Protein AF-X1RV51-F1 (afdb_monomer)

Solvent-accessible surface area (backbone atoms only — not comparable to full-atom values): 5882 Å² total; per-residue (Å²): 90,79,49,86,94,42,44,58,40,38,36,57,97,88,40,82,41,82,39,53,61,69,52,33,52,53,52,50,54,45,60,75,39,69,90,50,86,51,48,67,66,57,53,41,57,74,76,43,74,89,63,87,88,71,56,70,69,48,50,58,48,47,52,49,52,52,46,50,53,52,34,68,73,76,39,88,44,76,69,48,54,53,52,55,50,66,70,58,65,60,65,76,83,70,82,130

Foldseek 3Di:
DQDPVCLQWDADPNDIFGDDNLLSVLLVVQQVQLVHADAPVNSCCVRPVPDPDDPPVVSVVSLVVSLVRQCVVVDVDPVSNVVSCSSGPHDPPPDD

Radius of gyration: 13.45 Å; Cα contacts (8 Å, |Δi|>4): 83; chains: 1; bounding box: 33×30×31 Å

Structure (mmCIF, N/CA/C/O backbone):
data_AF-X1RV51-F1
#
_entry.id   AF-X1RV51-F1
#
loop_
_atom_site.group_PDB
_atom_site.id
_atom_site.type_symbol
_atom_site.label_atom_id
_atom_site.label_alt_id
_atom_site.label_comp_id
_atom_site.label_asym_id
_atom_site.label_entity_id
_atom_site.label_seq_id
_atom_site.pdbx_PDB_ins_code
_atom_site.Cartn_x
_atom_site.Cartn_y
_atom_site.Cartn_z
_atom_site.occupancy
_atom_site.B_iso_or_equiv
_atom_site.auth_seq_id
_atom_site.auth_comp_id
_atom_site.auth_asym_id
_atom_site.auth_atom_id
_atom_site.pdbx_PDB_model_num
ATOM 1 N N . GLU A 1 1 ? -7.555 -9.984 3.271 1.00 78.31 1 GLU A N 1
ATOM 2 C CA . GLU A 1 1 ? -7.287 -11.014 2.253 1.0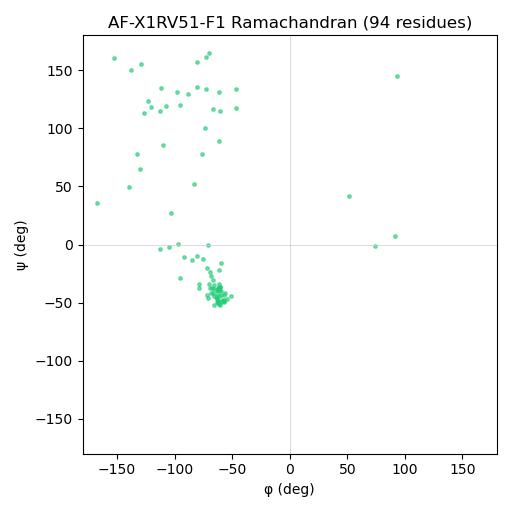0 78.31 1 GLU A CA 1
ATOM 3 C C . GLU A 1 1 ? -6.773 -10.358 0.984 1.00 78.31 1 GLU A C 1
ATOM 5 O O . GLU A 1 1 ? -7.324 -9.344 0.555 1.00 78.31 1 GLU A O 1
ATOM 10 N N . ILE A 1 2 ? -5.696 -10.914 0.436 1.00 81.00 2 ILE A N 1
ATOM 11 C CA . ILE A 1 2 ? -5.089 -10.508 -0.832 1.00 81.00 2 ILE A CA 1
ATOM 12 C C . ILE A 1 2 ? -4.995 -11.789 -1.664 1.00 81.00 2 ILE A C 1
ATOM 14 O O . ILE A 1 2 ? -4.272 -12.704 -1.277 1.00 81.00 2 ILE A O 1
ATOM 18 N N . ASP A 1 3 ? -5.748 -11.868 -2.760 1.00 81.88 3 ASP A N 1
ATOM 19 C CA . ASP A 1 3 ? -5.779 -13.030 -3.654 1.00 81.88 3 ASP A CA 1
ATOM 20 C C . ASP A 1 3 ? -5.163 -12.649 -5.004 1.00 81.88 3 ASP A C 1
ATOM 22 O O . ASP A 1 3 ? -5.712 -11.825 -5.736 1.00 81.88 3 ASP A O 1
ATOM 26 N N . GLN A 1 4 ? -4.027 -13.259 -5.350 1.00 83.44 4 GLN A N 1
ATOM 27 C CA . GLN A 1 4 ? -3.334 -13.015 -6.621 1.00 83.44 4 GLN A CA 1
ATOM 28 C C . GLN A 1 4 ? -4.182 -13.386 -7.849 1.00 83.44 4 GLN A C 1
ATOM 30 O O . GLN A 1 4 ? -3.950 -12.857 -8.933 1.00 83.44 4 GLN A O 1
ATOM 35 N N . ARG A 1 5 ? -5.190 -14.258 -7.704 1.00 86.44 5 ARG A N 1
ATOM 36 C CA . ARG A 1 5 ? -6.128 -14.606 -8.787 1.00 86.44 5 ARG A CA 1
ATOM 37 C C . ARG A 1 5 ? -7.151 -13.498 -9.050 1.00 86.44 5 ARG A C 1
ATOM 39 O O . ARG A 1 5 ? -7.856 -13.542 -10.059 1.00 86.44 5 ARG A O 1
ATOM 46 N N . ARG A 1 6 ? -7.255 -12.514 -8.150 1.00 84.56 6 ARG A N 1
ATOM 47 C CA . ARG A 1 6 ? -8.176 -11.372 -8.216 1.00 84.56 6 ARG A CA 1
ATOM 48 C C . ARG A 1 6 ? -7.429 -10.048 -7.981 1.00 84.56 6 ARG A C 1
ATOM 50 O O . ARG A 1 6 ? -7.724 -9.347 -7.012 1.00 84.56 6 ARG A O 1
ATOM 57 N N . PRO A 1 7 ? -6.499 -9.658 -8.878 1.00 85.88 7 PRO A N 1
ATOM 58 C CA . PRO A 1 7 ? -5.691 -8.446 -8.714 1.00 85.88 7 PRO A CA 1
ATOM 59 C C . PRO A 1 7 ? -6.485 -7.141 -8.901 1.00 85.88 7 PRO A C 1
ATOM 61 O O . PRO A 1 7 ? -5.936 -6.051 -8.781 1.00 85.88 7 PRO A O 1
ATOM 64 N N . ASP A 1 8 ? -7.783 -7.232 -9.199 1.00 86.81 8 ASP A N 1
ATOM 65 C CA . ASP A 1 8 ? -8.718 -6.111 -9.284 1.00 86.81 8 ASP A CA 1
ATOM 66 C C . ASP A 1 8 ? -9.235 -5.654 -7.907 1.00 86.81 8 ASP A C 1
ATOM 68 O O . ASP A 1 8 ? -9.924 -4.633 -7.800 1.00 86.81 8 ASP A O 1
ATOM 72 N N . ARG A 1 9 ? -8.960 -6.418 -6.838 1.00 84.50 9 ARG A N 1
ATOM 73 C CA . ARG A 1 9 ? -9.529 -6.163 -5.511 1.00 84.50 9 ARG A CA 1
ATOM 74 C C . ARG A 1 9 ? -8.660 -6.654 -4.357 1.00 84.50 9 ARG A C 1
ATOM 76 O O . ARG A 1 9 ? -7.867 -7.576 -4.485 1.00 84.50 9 ARG A O 1
ATOM 83 N N . ILE A 1 10 ? -8.924 -6.101 -3.180 1.00 85.56 10 ILE A N 1
ATOM 84 C CA . ILE A 1 10 ? -8.508 -6.660 -1.888 1.00 85.56 10 ILE A CA 1
ATOM 85 C C . ILE A 1 10 ? -9.714 -6.729 -0.947 1.00 85.56 10 ILE A C 1
ATOM 87 O O . ILE A 1 10 ? -10.666 -5.960 -1.103 1.00 85.56 10 ILE A O 1
ATOM 91 N N . ILE A 1 11 ? -9.681 -7.624 0.042 1.00 83.50 11 ILE A N 1
ATOM 92 C CA . ILE A 1 11 ? -10.685 -7.660 1.116 1.00 83.50 11 ILE A CA 1
ATOM 93 C C . ILE A 1 11 ? -10.048 -7.162 2.410 1.00 83.50 11 ILE A C 1
ATOM 95 O O . ILE A 1 11 ? -9.103 -7.768 2.921 1.00 83.50 11 ILE A O 1
ATOM 99 N N . PHE A 1 12 ? -10.583 -6.084 2.971 1.00 79.81 12 PHE A N 1
ATOM 100 C CA . PHE A 1 12 ? -10.145 -5.514 4.240 1.00 79.81 12 PHE A CA 1
ATOM 101 C C . PHE A 1 12 ? -11.314 -5.508 5.225 1.00 79.81 12 PHE A C 1
ATOM 103 O O . PHE A 1 12 ? -12.339 -4.890 4.953 1.00 79.81 12 PHE A O 1
ATOM 110 N N . GLU A 1 13 ? -11.185 -6.229 6.343 1.00 77.25 13 GLU A N 1
ATOM 111 C CA . GLU A 1 13 ? -12.258 -6.386 7.347 1.00 77.25 13 GLU A CA 1
ATOM 112 C C . GLU A 1 13 ? -13.604 -6.832 6.747 1.00 77.25 13 GLU A C 1
ATOM 114 O O . GLU A 1 13 ? -14.663 -6.294 7.062 1.00 77.25 13 GLU A O 1
ATOM 119 N N . GLY A 1 14 ? -13.563 -7.781 5.809 1.00 79.50 14 GLY A N 1
ATOM 120 C CA . GLY A 1 14 ? -14.757 -8.261 5.106 1.00 79.50 14 GLY A CA 1
ATOM 121 C C . GLY A 1 14 ? -15.317 -7.293 4.055 1.00 79.50 14 GLY A C 1
ATOM 122 O O . GLY A 1 14 ? -16.280 -7.635 3.375 1.00 79.50 14 GLY A O 1
ATOM 123 N N . LYS A 1 15 ? -14.717 -6.109 3.865 1.00 80.00 15 LYS A N 1
ATOM 124 C CA . LYS A 1 15 ? -15.111 -5.142 2.831 1.00 80.00 15 LYS A CA 1
ATOM 125 C C . LYS A 1 15 ? -14.220 -5.259 1.598 1.00 80.00 15 LYS A C 1
ATOM 127 O O . LYS A 1 15 ? -12.994 -5.243 1.703 1.00 80.00 15 LYS A O 1
ATOM 132 N N . LYS A 1 16 ? -14.838 -5.329 0.416 1.00 84.56 16 LYS A N 1
ATOM 133 C CA . LYS A 1 16 ? -14.136 -5.286 -0.874 1.00 84.56 16 LYS A CA 1
ATOM 134 C C . LYS A 1 16 ? -13.636 -3.869 -1.155 1.00 84.56 16 LYS A C 1
ATOM 136 O O . LYS A 1 16 ? -14.396 -2.910 -1.043 1.00 84.56 16 LYS A O 1
ATOM 141 N N . ILE A 1 17 ? -12.383 -3.762 -1.584 1.00 84.38 17 ILE A N 1
ATOM 142 C CA . ILE A 1 17 ? -11.759 -2.527 -2.061 1.00 84.38 17 ILE A CA 1
ATOM 143 C C . ILE A 1 17 ? -11.253 -2.778 -3.471 1.00 84.38 17 ILE A C 1
ATOM 145 O O . ILE A 1 17 ? -10.476 -3.705 -3.684 1.00 84.38 17 ILE A O 1
ATOM 149 N N . GLU A 1 18 ? -11.696 -1.968 -4.425 1.00 87.12 18 GLU A N 1
ATOM 150 C CA . GLU A 1 18 ? -11.212 -2.039 -5.804 1.00 87.12 18 GLU A CA 1
ATOM 151 C C . GLU A 1 18 ? -9.880 -1.310 -5.934 1.00 87.12 18 GLU A C 1
ATOM 153 O O . GLU A 1 18 ? -9.691 -0.215 -5.395 1.00 87.12 18 GLU A O 1
ATOM 158 N N . VAL A 1 19 ? -8.946 -1.944 -6.635 1.00 82.38 19 VAL A N 1
ATOM 159 C CA . VAL A 1 19 ? -7.583 -1.452 -6.826 1.00 82.38 19 VAL A CA 1
ATOM 160 C C . VAL A 1 19 ? -7.162 -1.681 -8.271 1.00 82.38 19 VAL A C 1
ATOM 162 O O . VAL A 1 19 ? -7.618 -2.614 -8.927 1.00 82.38 19 VAL A O 1
ATOM 165 N N . THR A 1 20 ? -6.295 -0.816 -8.795 1.00 85.06 20 THR A N 1
ATOM 166 C CA . THR A 1 20 ? -5.642 -1.089 -10.081 1.00 85.06 20 THR A CA 1
ATOM 167 C C . THR A 1 20 ? -4.594 -2.188 -9.914 1.00 85.06 20 THR A C 1
ATOM 169 O O . THR A 1 20 ? -4.100 -2.397 -8.807 1.00 85.06 20 THR A O 1
ATOM 172 N N . ALA A 1 21 ? -4.181 -2.829 -11.013 1.00 82.50 21 ALA A N 1
ATOM 173 C CA . ALA A 1 21 ? -3.117 -3.839 -10.988 1.00 82.50 21 ALA A CA 1
ATOM 174 C C . ALA A 1 21 ? -1.849 -3.327 -10.279 1.00 82.50 21 ALA A C 1
ATOM 176 O O . ALA A 1 21 ? -1.323 -3.979 -9.388 1.00 82.50 21 ALA A O 1
ATOM 177 N N . THR A 1 22 ? -1.431 -2.095 -10.579 1.00 80.12 22 THR A N 1
ATOM 178 C CA . THR A 1 22 ? -0.321 -1.417 -9.898 1.00 80.12 22 THR A CA 1
ATOM 179 C C . THR A 1 22 ? -0.516 -1.294 -8.387 1.00 80.12 22 THR A C 1
ATOM 181 O O . THR A 1 22 ? 0.390 -1.572 -7.606 1.00 80.12 22 THR A O 1
ATOM 184 N N . GLN A 1 23 ? -1.696 -0.839 -7.959 1.00 79.38 23 GLN A N 1
ATOM 185 C CA . GLN A 1 23 ? -1.998 -0.685 -6.538 1.00 79.38 23 GLN A CA 1
ATOM 186 C C . GLN A 1 23 ? -2.029 -2.042 -5.839 1.00 79.38 23 GLN A C 1
ATOM 188 O O . GLN A 1 23 ? -1.548 -2.146 -4.716 1.00 79.38 23 GLN A O 1
ATOM 193 N N . PHE A 1 24 ? -2.561 -3.069 -6.504 1.00 84.62 24 PHE A N 1
ATOM 194 C CA . PHE A 1 24 ? -2.561 -4.432 -6.001 1.00 84.62 24 PHE A CA 1
ATOM 195 C C . PHE A 1 24 ? -1.140 -4.957 -5.814 1.00 84.62 24 PHE A C 1
ATOM 197 O O . PHE A 1 24 ? -0.822 -5.389 -4.713 1.00 84.62 24 PHE A O 1
ATOM 204 N N . SER A 1 25 ? -0.276 -4.860 -6.830 1.00 83.94 25 SER A N 1
ATOM 205 C CA . SER A 1 25 ? 1.116 -5.320 -6.740 1.00 83.94 25 SER A CA 1
ATOM 206 C C . SER A 1 25 ? 1.858 -4.642 -5.592 1.00 83.94 25 SER A C 1
ATOM 208 O O . SER A 1 25 ? 2.511 -5.313 -4.799 1.00 83.94 25 SER A O 1
ATOM 210 N N . LEU A 1 26 ? 1.673 -3.329 -5.431 1.00 79.75 26 LEU A N 1
ATOM 211 C CA . LEU A 1 26 ? 2.262 -2.569 -4.333 1.00 79.75 26 LEU A CA 1
ATOM 212 C C . LEU A 1 26 ? 1.772 -3.037 -2.957 1.00 79.75 26 LEU A C 1
ATOM 214 O O . LEU A 1 26 ? 2.571 -3.266 -2.055 1.00 79.75 26 LEU A O 1
ATOM 218 N N . ILE A 1 27 ? 0.457 -3.186 -2.783 1.00 80.00 27 ILE A N 1
ATOM 219 C CA . ILE A 1 27 ? -0.137 -3.668 -1.528 1.00 80.00 27 ILE A CA 1
ATOM 220 C C . ILE A 1 27 ? 0.315 -5.095 -1.230 1.00 80.00 27 ILE A C 1
ATOM 222 O O . ILE A 1 27 ? 0.601 -5.414 -0.080 1.00 80.00 27 ILE A O 1
ATOM 226 N N . HIS A 1 28 ? 0.355 -5.945 -2.253 1.00 83.19 28 HIS A N 1
ATOM 227 C CA . HIS A 1 28 ? 0.750 -7.334 -2.133 1.00 83.19 28 HIS A CA 1
ATOM 228 C C . HIS A 1 28 ? 2.206 -7.452 -1.689 1.00 83.19 28 HIS A C 1
ATOM 230 O O . HIS A 1 28 ? 2.465 -8.116 -0.690 1.00 83.19 28 HIS A O 1
ATOM 236 N N . LEU A 1 29 ? 3.118 -6.734 -2.348 1.00 80.81 29 LEU A N 1
ATOM 237 C CA . LEU A 1 29 ? 4.526 -6.691 -1.970 1.00 80.81 29 LEU A CA 1
ATOM 238 C C . LEU A 1 29 ? 4.696 -6.177 -0.531 1.00 80.81 29 LEU A C 1
ATOM 240 O O . LEU A 1 29 ? 5.338 -6.821 0.291 1.00 80.81 29 LEU A O 1
ATOM 244 N N . LEU A 1 30 ? 4.038 -5.070 -0.172 1.00 76.69 30 LEU A N 1
ATOM 245 C CA . LEU A 1 30 ? 4.094 -4.544 1.197 1.00 76.69 30 LEU A CA 1
ATOM 246 C C . LEU A 1 30 ? 3.547 -5.531 2.238 1.00 76.69 30 LEU A C 1
ATOM 248 O O . LEU A 1 30 ? 4.079 -5.611 3.340 1.00 76.69 30 LEU A O 1
ATOM 252 N N . ALA A 1 31 ? 2.505 -6.293 1.903 1.00 77.00 31 ALA A N 1
ATOM 253 C CA . ALA A 1 31 ? 1.960 -7.316 2.789 1.00 77.00 31 ALA A CA 1
ATOM 254 C C . ALA A 1 31 ? 2.900 -8.523 2.938 1.00 77.00 31 ALA A C 1
ATOM 256 O O . ALA A 1 31 ? 2.981 -9.102 4.021 1.00 77.00 31 ALA A O 1
ATOM 257 N N . GLN A 1 32 ? 3.631 -8.891 1.881 1.00 78.06 32 GLN A N 1
ATOM 258 C CA . GLN A 1 32 ? 4.659 -9.933 1.953 1.00 78.06 32 GLN A CA 1
ATOM 259 C C . GLN A 1 32 ? 5.833 -9.518 2.849 1.00 78.06 32 GLN A C 1
ATOM 261 O O . GLN A 1 32 ? 6.346 -10.348 3.592 1.00 78.06 32 GLN A O 1
ATOM 266 N N . HIS A 1 33 ? 6.185 -8.231 2.853 1.00 73.38 33 HIS A N 1
ATOM 267 C CA . HIS A 1 33 ? 7.289 -7.665 3.633 1.00 73.38 33 HIS A CA 1
ATOM 268 C C . HIS A 1 33 ? 6.826 -6.905 4.893 1.00 73.38 33 HIS A C 1
ATOM 270 O O . HIS A 1 33 ? 7.511 -5.999 5.352 1.00 73.38 33 HIS A O 1
ATOM 276 N N . HIS A 1 34 ? 5.671 -7.250 5.479 1.00 63.50 34 HIS A N 1
ATOM 277 C CA . HIS A 1 34 ? 5.037 -6.484 6.571 1.00 63.50 34 HIS A CA 1
ATOM 278 C C . HIS A 1 34 ? 5.869 -6.328 7.864 1.00 63.50 34 HIS A C 1
ATOM 280 O O . HIS A 1 34 ? 5.556 -5.462 8.681 1.00 63.50 34 HIS A O 1
ATOM 286 N N . GLU A 1 35 ? 6.922 -7.129 8.048 1.00 61.72 35 GLU A N 1
ATOM 287 C CA . GLU A 1 35 ? 7.871 -7.034 9.173 1.00 61.72 35 GLU A CA 1
ATOM 288 C C . GLU A 1 35 ? 9.226 -6.422 8.772 1.00 61.72 35 GLU A C 1
ATOM 290 O O . GLU A 1 35 ? 10.104 -6.240 9.615 1.00 61.72 35 GLU A O 1
ATOM 295 N N . GLN A 1 36 ? 9.413 -6.097 7.490 1.00 64.94 36 GLN A N 1
ATOM 296 C CA . GLN A 1 36 ? 10.661 -5.587 6.937 1.00 64.94 36 GLN A CA 1
ATOM 297 C C . GLN A 1 36 ? 10.511 -4.130 6.497 1.00 64.94 36 GLN A C 1
ATOM 299 O O . GLN A 1 36 ? 9.555 -3.725 5.838 1.00 64.94 36 GLN A O 1
ATOM 304 N N . LEU A 1 37 ? 11.505 -3.327 6.857 1.00 64.19 37 LEU A N 1
ATOM 305 C CA . LEU A 1 37 ? 11.641 -1.961 6.376 1.00 64.19 37 LEU A CA 1
ATOM 306 C C . LEU A 1 37 ? 12.110 -1.988 4.920 1.00 64.19 37 LEU A C 1
ATOM 308 O O . LEU A 1 37 ? 13.298 -2.155 4.679 1.00 64.19 37 LEU A O 1
ATOM 312 N N . MET A 1 38 ? 11.191 -1.797 3.971 1.00 69.06 38 MET A N 1
ATOM 313 C CA . MET A 1 38 ? 11.557 -1.514 2.580 1.00 69.06 38 MET A CA 1
ATOM 314 C C . MET A 1 38 ? 11.729 -0.011 2.360 1.00 69.06 38 MET A C 1
ATOM 316 O O . MET A 1 38 ? 10.853 0.802 2.685 1.00 69.06 38 MET A O 1
ATOM 320 N N . SER A 1 39 ? 12.862 0.354 1.774 1.00 73.00 39 SER A N 1
ATOM 321 C CA . SER A 1 39 ? 13.107 1.669 1.200 1.00 73.00 39 SER A CA 1
ATOM 322 C C . SER A 1 39 ? 12.277 1.878 -0.072 1.00 73.00 39 SER A C 1
ATOM 324 O O . SER A 1 39 ? 11.727 0.945 -0.657 1.00 73.00 39 SER A O 1
ATOM 326 N N . TYR A 1 40 ? 12.165 3.134 -0.512 1.00 71.75 40 TYR A N 1
ATOM 327 C CA . TYR A 1 40 ? 11.527 3.425 -1.798 1.00 71.75 40 TYR A CA 1
ATOM 328 C C . TYR A 1 40 ? 12.282 2.798 -2.964 1.00 71.75 40 TYR A C 1
ATOM 330 O O . TYR A 1 40 ? 11.632 2.338 -3.890 1.00 71.75 40 TYR A O 1
ATOM 338 N N . ASP A 1 41 ? 13.612 2.783 -2.905 1.00 73.00 41 ASP A N 1
ATOM 339 C CA . ASP A 1 41 ? 14.462 2.253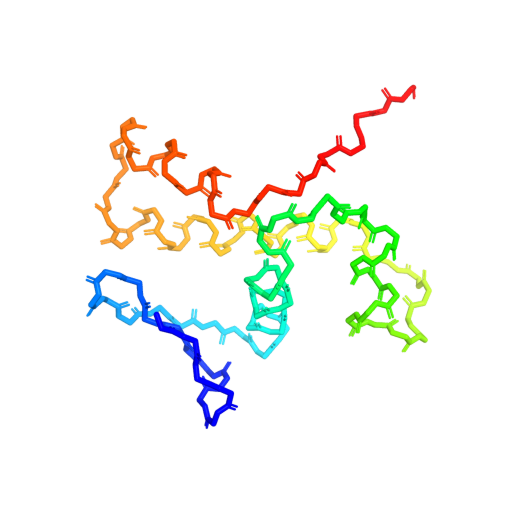 -3.970 1.00 73.00 41 ASP A CA 1
ATOM 340 C C . ASP A 1 41 ? 14.204 0.743 -4.138 1.00 73.00 41 ASP A C 1
ATOM 342 O O . ASP A 1 41 ? 13.886 0.295 -5.232 1.00 73.00 41 ASP A O 1
ATOM 346 N N . GLU A 1 42 ? 14.140 -0.014 -3.036 1.00 75.88 42 GLU A N 1
ATOM 347 C CA . GLU A 1 42 ? 13.781 -1.446 -3.051 1.00 75.88 42 GLU A CA 1
ATOM 348 C C . GLU A 1 42 ? 12.351 -1.699 -3.555 1.00 75.88 42 GLU A C 1
ATOM 350 O O . GLU A 1 42 ? 12.097 -2.634 -4.309 1.00 75.88 42 GLU A O 1
ATOM 355 N N . LEU A 1 43 ? 11.396 -0.845 -3.170 1.00 75.31 43 LEU A N 1
ATOM 356 C CA . LEU A 1 43 ? 10.018 -0.915 -3.664 1.00 75.31 43 LEU A CA 1
ATOM 357 C C . LEU A 1 43 ? 9.929 -0.703 -5.179 1.00 75.31 43 LEU A C 1
ATOM 359 O O . LEU A 1 43 ? 9.089 -1.321 -5.837 1.00 75.31 43 LEU A O 1
ATOM 363 N N . LEU A 1 44 ? 10.749 0.200 -5.717 1.00 73.88 44 LEU A N 1
ATOM 364 C CA . LEU A 1 44 ? 10.833 0.461 -7.150 1.00 73.88 44 LEU A CA 1
ATOM 365 C C . LEU A 1 44 ? 11.495 -0.702 -7.876 1.00 73.88 44 LEU A C 1
ATOM 367 O O . LEU A 1 44 ? 10.935 -1.182 -8.860 1.00 73.88 44 LEU A O 1
ATOM 371 N N . ASP A 1 45 ? 12.610 -1.192 -7.342 1.00 76.69 45 ASP A N 1
ATOM 372 C CA . ASP A 1 45 ? 13.329 -2.330 -7.896 1.00 76.69 45 ASP A CA 1
ATOM 373 C C . ASP A 1 45 ? 12.465 -3.590 -7.920 1.00 76.69 45 ASP A C 1
ATOM 375 O O . ASP A 1 45 ? 12.531 -4.342 -8.879 1.00 76.69 45 ASP A O 1
ATOM 379 N N . GLU A 1 46 ? 11.611 -3.845 -6.930 1.00 78.19 46 GLU A N 1
ATOM 380 C CA . GLU A 1 46 ? 10.771 -5.050 -6.942 1.00 78.19 46 GLU A CA 1
ATOM 381 C C . GLU A 1 46 ? 9.539 -4.937 -7.855 1.00 78.19 46 GLU A C 1
ATOM 383 O O . GLU A 1 46 ? 9.128 -5.923 -8.471 1.00 78.19 46 GLU A O 1
ATOM 388 N N . LEU A 1 47 ? 8.936 -3.749 -7.980 1.00 75.31 47 LEU A N 1
ATOM 389 C CA . LEU A 1 47 ? 7.679 -3.566 -8.724 1.00 75.31 47 LEU A CA 1
ATOM 390 C C . LEU A 1 47 ? 7.867 -3.112 -10.177 1.00 75.31 47 LEU A C 1
ATOM 392 O O . LEU A 1 47 ? 7.010 -3.402 -11.013 1.00 75.31 47 LEU A O 1
ATOM 396 N N . TRP A 1 48 ? 8.951 -2.393 -10.471 1.00 74.25 48 TRP A N 1
ATOM 397 C CA . TRP A 1 48 ? 9.214 -1.729 -11.752 1.00 74.25 48 TRP A CA 1
ATOM 398 C C . TRP A 1 48 ? 10.678 -1.861 -12.175 1.00 74.25 48 TRP A C 1
ATOM 400 O O . TRP A 1 48 ? 11.303 -0.878 -12.579 1.00 74.25 48 TRP A O 1
ATOM 410 N N . LYS A 1 49 ? 11.229 -3.084 -12.149 1.00 61.56 49 LYS A N 1
ATOM 411 C CA . LYS A 1 49 ? 12.480 -3.385 -12.869 1.00 61.56 49 LYS A CA 1
ATOM 412 C C . LYS A 1 49 ? 12.329 -2.790 -14.277 1.00 61.56 49 LYS A C 1
ATOM 414 O O . LYS A 1 49 ? 11.408 -3.189 -14.986 1.00 61.56 49 LYS A O 1
ATOM 419 N N . TYR A 1 50 ? 13.174 -1.817 -14.636 1.00 54.72 50 TYR A N 1
ATOM 420 C CA . TYR A 1 50 ? 13.272 -1.144 -15.948 1.00 54.72 50 TYR A CA 1
ATOM 421 C C . TYR A 1 50 ? 12.458 0.147 -16.233 1.00 54.72 50 TYR A C 1
ATOM 423 O O . TYR A 1 50 ? 12.535 0.625 -17.363 1.00 54.72 50 TYR A O 1
ATOM 431 N N . GLU A 1 51 ? 11.754 0.781 -15.281 1.00 56.81 51 GLU A N 1
ATOM 432 C CA . GLU A 1 51 ? 11.206 2.148 -15.489 1.00 56.81 51 GLU A CA 1
ATOM 433 C C . GLU A 1 51 ? 11.936 3.207 -14.629 1.00 56.81 51 GLU A C 1
ATOM 435 O O . GLU A 1 51 ? 11.486 3.555 -13.537 1.00 56.81 51 GLU A O 1
ATOM 440 N N . GLU A 1 52 ? 13.055 3.753 -15.122 1.00 53.56 52 GLU A N 1
ATOM 441 C CA . GLU A 1 52 ? 13.897 4.711 -14.370 1.00 53.56 52 GLU A CA 1
ATOM 442 C C . GLU A 1 52 ? 13.276 6.117 -14.190 1.00 53.56 52 GLU A C 1
ATOM 444 O O . GLU A 1 52 ? 13.633 6.837 -13.260 1.00 53.56 52 GLU A O 1
ATOM 449 N N . ASP A 1 53 ? 12.295 6.528 -15.000 1.00 49.03 53 ASP A N 1
ATOM 450 C CA . ASP A 1 53 ? 12.125 7.973 -15.233 1.00 49.03 53 ASP A CA 1
ATOM 451 C C . ASP A 1 53 ? 11.076 8.749 -14.406 1.00 49.03 53 ASP A C 1
ATOM 453 O O . ASP A 1 53 ? 10.970 9.959 -14.601 1.00 49.03 53 ASP A O 1
ATOM 457 N N . ALA A 1 54 ? 10.299 8.172 -13.464 1.00 51.97 54 ALA A N 1
ATOM 458 C CA . ALA A 1 54 ? 9.350 9.010 -12.676 1.00 51.97 54 ALA A CA 1
ATOM 459 C C . ALA A 1 54 ? 8.676 8.412 -11.407 1.00 51.97 54 ALA A C 1
ATOM 461 O O . ALA A 1 54 ? 7.495 8.694 -11.169 1.00 51.97 54 ALA A O 1
ATOM 462 N N . ILE A 1 55 ? 9.302 7.567 -10.572 1.00 59.38 55 ILE A N 1
ATOM 463 C CA . ILE A 1 55 ? 8.476 6.663 -9.720 1.00 59.38 55 ILE A CA 1
ATOM 464 C C . ILE A 1 55 ? 8.489 6.902 -8.192 1.00 59.38 55 ILE A C 1
ATOM 466 O O . ILE A 1 55 ? 7.620 6.376 -7.501 1.00 59.38 55 ILE A O 1
ATOM 470 N N . HIS A 1 56 ? 9.267 7.830 -7.623 1.00 55.12 56 HIS A N 1
ATOM 471 C CA . HIS A 1 56 ? 9.129 8.129 -6.177 1.00 55.12 56 HIS A CA 1
ATOM 472 C C . HIS A 1 56 ? 7.774 8.759 -5.800 1.00 55.12 56 HIS A C 1
ATOM 474 O O . HIS A 1 56 ? 7.057 8.272 -4.917 1.00 55.12 56 HIS A O 1
ATOM 480 N N . ASN A 1 57 ? 7.384 9.832 -6.497 1.00 60.44 57 ASN A N 1
ATOM 481 C CA . ASN A 1 57 ? 6.115 10.522 -6.240 1.00 60.44 57 ASN A CA 1
ATOM 482 C C . ASN A 1 57 ? 4.902 9.662 -6.624 1.00 60.44 57 ASN A C 1
ATOM 484 O O . ASN A 1 57 ? 3.835 9.806 -6.028 1.00 60.44 57 ASN A O 1
ATOM 488 N N . ARG A 1 58 ? 5.055 8.736 -7.582 1.00 68.06 58 ARG A N 1
ATOM 489 C CA . ARG A 1 58 ? 3.981 7.818 -7.982 1.00 68.06 58 ARG A CA 1
ATOM 490 C C . ARG A 1 58 ? 3.712 6.767 -6.909 1.00 68.06 58 ARG A C 1
ATOM 492 O O . ARG A 1 58 ? 2.547 6.578 -6.565 1.00 68.06 58 ARG A O 1
ATOM 499 N N . VAL A 1 59 ? 4.737 6.160 -6.302 1.00 69.31 59 VAL A N 1
ATOM 500 C CA . VAL A 1 59 ? 4.545 5.181 -5.210 1.00 69.31 59 VAL A CA 1
ATOM 501 C C . VAL A 1 59 ? 3.836 5.818 -4.018 1.00 69.31 59 VAL A C 1
ATOM 503 O O . VAL A 1 59 ? 2.789 5.328 -3.590 1.00 69.31 59 VAL A O 1
ATOM 506 N N . SER A 1 60 ? 4.337 6.950 -3.514 1.00 69.94 60 SER A N 1
ATOM 507 C CA . SER A 1 60 ? 3.723 7.633 -2.365 1.00 69.94 60 SER A CA 1
ATOM 508 C C . SER A 1 60 ? 2.289 8.093 -2.666 1.00 69.94 60 SER A C 1
ATOM 510 O O . SER A 1 60 ? 1.398 7.971 -1.814 1.00 69.94 60 SER A O 1
ATOM 512 N N . PHE A 1 61 ? 2.021 8.537 -3.900 1.00 78.50 61 PHE A N 1
ATOM 513 C CA . PHE A 1 61 ? 0.679 8.855 -4.377 1.00 78.50 61 PHE A CA 1
ATOM 514 C C . PHE A 1 61 ? -0.240 7.626 -4.402 1.00 78.50 61 PHE A C 1
ATOM 516 O O . PHE A 1 61 ? -1.366 7.698 -3.895 1.00 78.50 61 PHE A O 1
ATOM 523 N N . HIS A 1 62 ? 0.224 6.492 -4.940 1.00 76.75 62 HIS A N 1
ATOM 524 C CA . HIS A 1 62 ? -0.546 5.249 -5.001 1.00 76.75 62 HIS A CA 1
ATOM 525 C C . HIS A 1 62 ? -0.872 4.722 -3.601 1.00 76.75 62 HIS A C 1
ATOM 527 O O . HIS A 1 62 ? -2.046 4.453 -3.330 1.00 76.75 62 HIS A O 1
ATOM 533 N N . ILE A 1 63 ? 0.106 4.689 -2.687 1.00 76.25 63 ILE A N 1
ATOM 534 C CA . ILE A 1 63 ? -0.105 4.33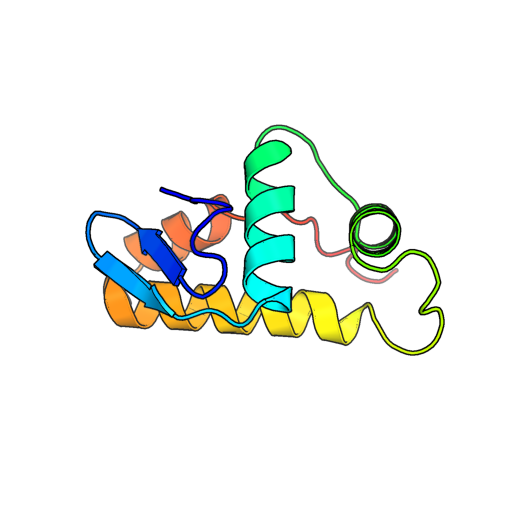7 -1.271 1.00 76.25 63 ILE A CA 1
ATOM 535 C C . ILE A 1 63 ? -1.147 5.267 -0.653 1.00 76.25 63 ILE A C 1
ATOM 537 O O . ILE A 1 63 ? -2.110 4.817 -0.033 1.00 76.25 63 ILE A O 1
ATOM 541 N N . SER A 1 64 ? -1.000 6.578 -0.851 1.00 80.88 64 SER A N 1
ATOM 542 C CA . SER A 1 64 ? -1.930 7.563 -0.294 1.00 80.88 64 SER A CA 1
ATOM 543 C C . SER A 1 64 ? -3.353 7.378 -0.826 1.00 80.88 64 SER A C 1
ATOM 545 O O . SER A 1 64 ? -4.319 7.495 -0.071 1.00 80.88 64 SER A O 1
ATOM 547 N N . LYS A 1 65 ? -3.512 7.057 -2.116 1.00 82.12 65 LYS A N 1
ATOM 548 C CA . LYS A 1 65 ? -4.819 6.795 -2.735 1.00 82.12 65 LYS A CA 1
ATOM 549 C C . LYS A 1 65 ? -5.464 5.524 -2.179 1.00 82.12 65 LYS 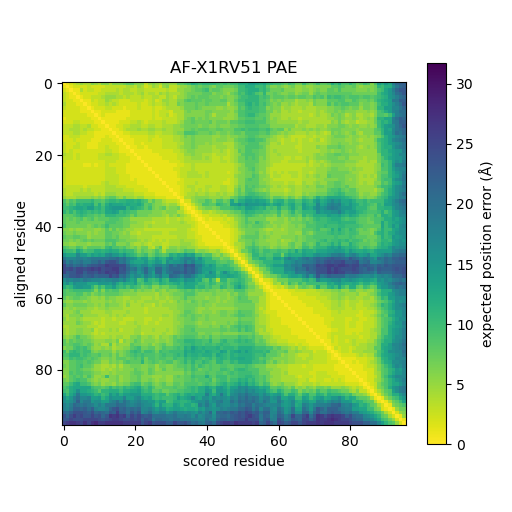A C 1
ATOM 551 O O . LYS A 1 65 ? -6.658 5.542 -1.874 1.00 82.12 65 LYS A O 1
ATOM 556 N N . VAL A 1 66 ? -4.685 4.460 -1.989 1.00 79.88 66 VAL A N 1
ATOM 557 C CA . VAL A 1 66 ? -5.142 3.210 -1.363 1.00 79.88 66 V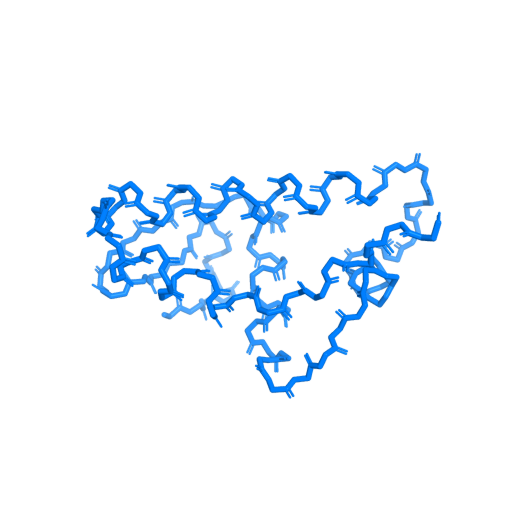AL A CA 1
ATOM 558 C C . VAL A 1 66 ? -5.578 3.467 0.078 1.00 79.88 66 VAL A C 1
ATOM 560 O O . VAL A 1 66 ? -6.711 3.152 0.436 1.00 79.88 66 VAL A O 1
ATOM 563 N N . ARG A 1 67 ? -4.742 4.138 0.882 1.00 83.88 67 ARG A N 1
ATOM 564 C CA . ARG A 1 67 ? -5.066 4.502 2.271 1.00 83.88 67 ARG A CA 1
ATOM 565 C C . ARG A 1 67 ? -6.367 5.288 2.375 1.00 83.88 67 ARG A C 1
ATOM 567 O O . ARG A 1 67 ? -7.212 4.963 3.203 1.00 83.88 67 ARG A O 1
ATOM 574 N N . ARG A 1 68 ? -6.552 6.300 1.521 1.00 84.88 68 ARG A N 1
ATOM 575 C CA . ARG A 1 68 ? -7.797 7.083 1.480 1.00 84.88 68 ARG A CA 1
ATOM 576 C C . ARG A 1 68 ? -9.006 6.222 1.125 1.00 84.88 68 ARG A C 1
ATOM 578 O O . ARG A 1 68 ? -10.064 6.412 1.710 1.00 84.88 68 ARG A O 1
ATOM 585 N N . SER A 1 69 ? -8.852 5.282 0.196 1.00 83.25 69 SER A N 1
ATOM 586 C CA . SER A 1 69 ? -9.937 4.378 -0.203 1.00 83.25 69 SER A CA 1
ATOM 587 C C . SER A 1 69 ? -10.329 3.447 0.947 1.00 83.25 69 SER A C 1
ATOM 589 O O . SER A 1 69 ? -11.511 3.334 1.258 1.00 83.25 69 SER A O 1
ATOM 591 N N . ILE A 1 70 ? -9.345 2.880 1.656 1.00 82.19 70 ILE A N 1
ATOM 592 C CA . ILE A 1 70 ? -9.578 2.076 2.866 1.00 82.19 70 ILE A CA 1
ATOM 593 C C . ILE A 1 70 ? -10.285 2.914 3.938 1.00 82.19 70 ILE A C 1
ATOM 595 O O . ILE A 1 70 ? -11.317 2.493 4.452 1.00 82.19 70 ILE A O 1
ATOM 599 N N . LEU A 1 71 ? -9.781 4.118 4.240 1.00 85.25 71 LEU A N 1
ATOM 600 C CA . LEU A 1 71 ? -10.358 4.998 5.263 1.00 85.25 71 LEU A CA 1
ATOM 601 C C . LEU A 1 71 ? -11.804 5.387 4.969 1.00 85.25 71 LEU A C 1
ATOM 603 O O . LEU A 1 71 ? -12.627 5.382 5.881 1.00 85.25 71 LEU A O 1
ATOM 607 N N . LYS A 1 72 ? -12.135 5.669 3.706 1.00 85.75 72 LYS A N 1
ATOM 608 C CA . LYS A 1 72 ? -13.519 5.936 3.299 1.00 85.75 72 LYS A CA 1
ATOM 609 C C . LYS A 1 72 ? -14.438 4.737 3.542 1.00 85.75 72 LYS A C 1
ATOM 611 O O . LYS A 1 72 ? -15.594 4.933 3.895 1.00 85.75 72 LYS A O 1
ATOM 616 N N . LEU A 1 73 ? -13.934 3.512 3.389 1.00 82.44 73 LEU A N 1
ATOM 617 C CA . LEU A 1 73 ? -14.724 2.291 3.572 1.00 82.44 73 LEU A CA 1
ATOM 618 C C . LEU A 1 73 ? -14.920 1.910 5.041 1.00 82.44 73 LEU A C 1
ATOM 620 O O . LEU A 1 73 ? -15.991 1.424 5.406 1.00 82.44 73 LEU A O 1
ATOM 624 N N . ILE A 1 74 ? -13.910 2.101 5.890 1.00 81.75 74 ILE A N 1
ATOM 625 C CA . ILE A 1 74 ? -13.993 1.766 7.324 1.00 81.75 74 ILE A CA 1
ATOM 626 C C . ILE A 1 74 ? -14.468 2.938 8.195 1.00 81.75 74 ILE A C 1
ATOM 628 O O . ILE A 1 74 ? -14.795 2.739 9.361 1.00 81.75 74 ILE A O 1
ATOM 632 N N . GLY A 1 75 ? -14.543 4.145 7.630 1.00 84.12 75 GLY A N 1
ATOM 633 C CA . GLY A 1 75 ? -14.911 5.384 8.313 1.00 84.12 75 GLY A CA 1
ATOM 634 C C . GLY A 1 75 ? -13.692 6.154 8.831 1.00 84.12 75 GLY A C 1
ATOM 635 O O . GLY A 1 75 ? -12.706 5.573 9.288 1.00 84.12 75 GLY A O 1
ATOM 636 N N . GLU A 1 76 ? -13.757 7.485 8.793 1.00 84.25 76 GLU A N 1
ATOM 637 C CA . GLU A 1 76 ? -12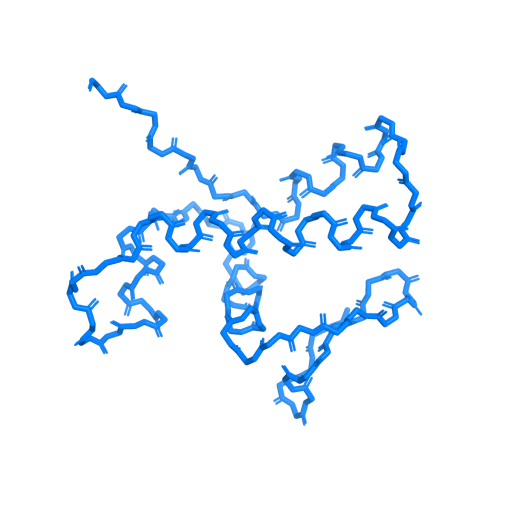.632 8.370 9.127 1.00 84.25 76 GLU A CA 1
ATOM 638 C C . GLU A 1 76 ? -12.460 8.640 10.635 1.00 84.25 76 GLU A C 1
ATOM 640 O O . GLU A 1 76 ? -12.347 9.786 11.073 1.00 84.25 76 GLU A O 1
ATOM 645 N N . SER A 1 77 ? -12.393 7.593 11.457 1.00 87.25 77 SER A N 1
ATOM 646 C CA . SER A 1 77 ? -12.092 7.743 12.887 1.00 87.25 77 SER A CA 1
ATOM 647 C C . SER A 1 77 ? -10.585 7.899 13.144 1.00 87.25 77 SER A C 1
ATOM 649 O O . SER A 1 77 ? -9.749 7.466 12.345 1.00 87.25 77 SER A O 1
ATOM 651 N N . LYS A 1 78 ? -10.206 8.495 14.285 1.00 84.81 78 LYS A N 1
ATOM 652 C CA . LYS A 1 78 ? -8.796 8.584 14.718 1.00 84.81 78 LYS A CA 1
ATOM 653 C C . LYS A 1 78 ? -8.152 7.193 14.808 1.00 84.81 78 LYS A C 1
ATOM 655 O O . LYS A 1 78 ? -7.041 7.005 14.323 1.00 84.81 78 LYS A O 1
ATOM 660 N N . THR A 1 79 ? -8.886 6.219 15.344 1.00 84.00 79 THR A N 1
ATOM 661 C CA . THR A 1 79 ? -8.470 4.814 15.445 1.00 84.00 79 THR A CA 1
ATOM 662 C C . THR A 1 79 ? -8.218 4.193 14.070 1.00 84.00 79 THR A C 1
ATOM 664 O O . THR A 1 79 ? -7.187 3.562 13.854 1.00 84.00 79 THR A O 1
ATOM 667 N N . ASN A 1 80 ? -9.107 4.434 13.105 1.00 82.69 80 ASN A N 1
ATOM 668 C CA . ASN A 1 80 ? -8.980 3.900 11.748 1.00 82.69 80 ASN A CA 1
ATOM 669 C C . ASN A 1 80 ? -7.817 4.539 10.981 1.00 82.69 80 ASN A C 1
ATOM 671 O O . ASN A 1 80 ? -7.101 3.848 10.259 1.00 82.69 80 ASN A O 1
ATOM 675 N N . LYS A 1 81 ? -7.582 5.844 11.175 1.00 81.00 81 LYS A N 1
ATOM 676 C CA . LYS A 1 81 ? -6.411 6.548 10.627 1.00 81.00 81 LYS A CA 1
ATOM 677 C C . LYS A 1 81 ? -5.108 5.934 11.128 1.00 81.00 81 LYS A C 1
ATOM 679 O O . LYS A 1 81 ? -4.209 5.717 10.321 1.00 81.00 81 LYS A O 1
ATOM 684 N N . GLU A 1 82 ? -5.024 5.609 12.414 1.00 79.44 82 GLU A N 1
ATOM 685 C CA . GLU A 1 82 ? -3.837 4.968 12.984 1.00 79.44 82 GLU A CA 1
ATOM 686 C C . GLU A 1 82 ? -3.657 3.534 12.476 1.00 79.44 82 GLU A C 1
ATOM 688 O O . GLU A 1 82 ? -2.574 3.150 12.043 1.00 79.44 82 GLU A O 1
ATOM 693 N N . LYS A 1 83 ? -4.752 2.775 12.385 1.00 76.25 83 LYS A N 1
ATOM 694 C CA . LYS A 1 83 ? -4.740 1.428 11.810 1.00 76.25 83 LYS A CA 1
ATOM 695 C C . LYS A 1 83 ? -4.205 1.432 10.378 1.00 76.25 83 LYS A C 1
ATOM 697 O O . LYS A 1 83 ? -3.280 0.696 10.067 1.00 76.25 83 LYS A O 1
ATOM 702 N N . VAL A 1 84 ? -4.713 2.320 9.522 1.00 75.62 84 VAL A N 1
ATOM 703 C CA . VAL A 1 84 ? -4.295 2.424 8.112 1.00 75.62 84 VAL 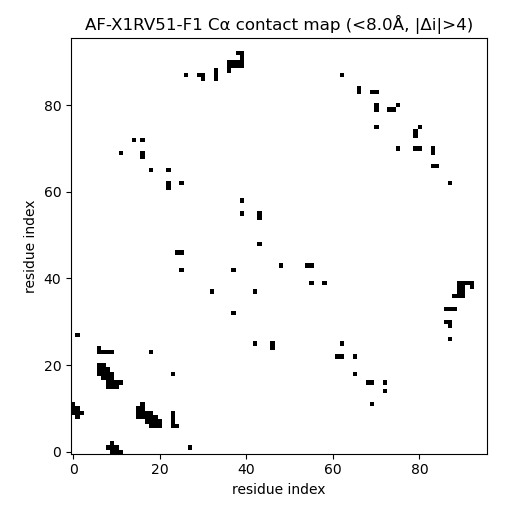A CA 1
ATOM 704 C C . VAL A 1 84 ? -2.867 2.959 7.944 1.00 75.62 84 VAL A C 1
ATOM 706 O O . VAL A 1 84 ? -2.206 2.681 6.936 1.00 75.62 84 VAL A O 1
ATOM 709 N N . LYS A 1 85 ? -2.338 3.702 8.922 1.00 71.69 85 LYS A N 1
ATOM 710 C CA . LYS A 1 85 ? -0.911 4.048 8.952 1.00 71.69 85 LYS A CA 1
ATOM 711 C C . LYS A 1 85 ? -0.036 2.818 9.192 1.00 71.69 85 LYS A C 1
ATOM 713 O O . LYS A 1 85 ? 0.973 2.675 8.516 1.00 71.69 85 LYS A O 1
ATOM 718 N N . ASN A 1 86 ? -0.466 1.888 10.031 1.00 65.44 86 ASN A N 1
ATOM 719 C CA . ASN A 1 86 ? 0.361 0.733 10.381 1.00 65.44 86 ASN A CA 1
ATOM 720 C C . ASN A 1 86 ? 0.256 -0.432 9.382 1.00 65.44 86 ASN A C 1
ATOM 722 O O . ASN A 1 86 ? 1.109 -1.305 9.392 1.00 65.44 86 ASN A O 1
ATOM 726 N N . ILE A 1 87 ? -0.730 -0.426 8.472 1.00 63.28 87 ILE A N 1
ATOM 727 C CA . ILE A 1 87 ? -0.842 -1.444 7.401 1.00 63.28 87 ILE A CA 1
ATOM 728 C C . ILE A 1 87 ? 0.310 -1.349 6.385 1.00 63.28 87 ILE A C 1
ATOM 730 O O . ILE A 1 87 ? 0.700 -2.350 5.799 1.00 63.28 87 ILE A O 1
ATOM 734 N N . PHE A 1 88 ? 0.842 -0.145 6.158 1.00 59.66 88 PHE A N 1
ATOM 735 C CA . PHE A 1 88 ? 1.892 0.111 5.168 1.00 59.66 88 PHE A CA 1
ATOM 736 C C . PHE A 1 88 ? 2.991 0.949 5.818 1.00 59.66 88 PHE A C 1
ATOM 738 O O . PHE A 1 88 ? 3.026 2.177 5.651 1.00 59.66 88 PHE A O 1
ATOM 745 N N . VAL A 1 89 ? 3.849 0.323 6.619 1.00 52.56 89 VAL A N 1
ATOM 746 C CA . VAL A 1 89 ? 5.028 0.995 7.178 1.00 52.56 89 VAL A CA 1
ATOM 747 C C . VAL A 1 89 ? 6.077 1.113 6.070 1.00 52.56 89 VAL A C 1
ATOM 749 O O . VAL A 1 89 ? 7.013 0.336 5.984 1.00 52.56 89 VAL A O 1
ATOM 752 N N . VAL A 1 90 ? 5.892 2.083 5.175 1.00 48.03 90 VAL A N 1
ATOM 753 C CA . VAL A 1 90 ? 6.949 2.544 4.266 1.00 48.03 90 VAL A CA 1
ATOM 754 C C . VAL A 1 90 ? 7.573 3.753 4.931 1.00 48.03 90 VAL A C 1
ATOM 756 O O . VAL A 1 90 ? 6.860 4.723 5.207 1.00 48.03 90 VAL A O 1
ATOM 759 N N . VAL A 1 91 ? 8.874 3.712 5.220 1.00 40.69 91 VAL A N 1
ATOM 760 C CA . VAL A 1 91 ? 9.567 4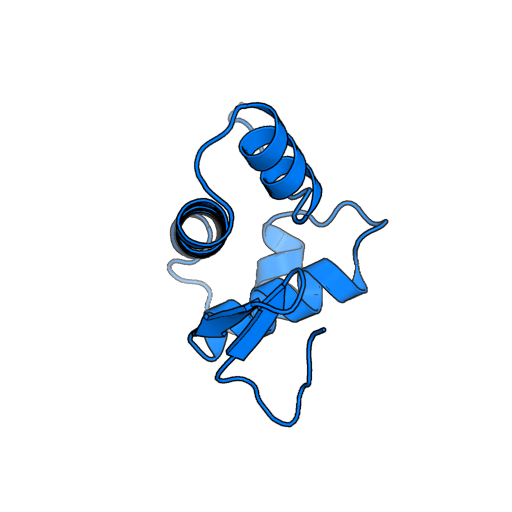.882 5.766 1.00 40.69 91 VAL A CA 1
ATOM 761 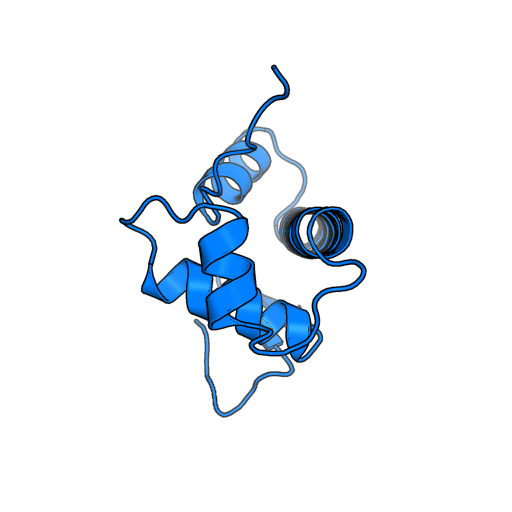C C . VAL A 1 91 ? 9.589 5.962 4.688 1.00 40.69 91 VAL A C 1
ATOM 763 O O . VAL A 1 91 ? 10.200 5.759 3.639 1.00 40.69 91 VAL A O 1
ATOM 766 N N . PRO A 1 92 ? 8.952 7.130 4.905 1.00 36.16 92 PRO A N 1
ATOM 767 C CA . PRO A 1 92 ? 9.273 8.298 4.112 1.00 36.16 92 PRO A CA 1
ATOM 768 C C . PRO A 1 92 ? 10.746 8.600 4.367 1.00 36.16 92 PRO A C 1
ATOM 770 O O . PRO A 1 92 ? 11.101 8.941 5.496 1.00 36.16 92 PRO A O 1
ATOM 773 N N . LYS A 1 93 ? 11.598 8.483 3.342 1.00 34.50 93 LYS A N 1
ATOM 774 C CA . LYS A 1 93 ? 12.917 9.123 3.349 1.00 34.50 93 LYS A CA 1
ATOM 775 C C . LYS A 1 93 ? 12.615 10.624 3.446 1.00 34.50 93 LYS A C 1
ATOM 777 O O . LYS A 1 93 ? 12.299 11.274 2.453 1.00 34.50 93 LYS A O 1
ATOM 782 N N . ARG A 1 94 ? 12.506 11.143 4.673 1.00 31.42 94 ARG A N 1
ATOM 783 C CA . ARG A 1 94 ? 12.409 12.580 4.922 1.00 31.42 94 ARG A CA 1
ATOM 784 C C . ARG A 1 94 ? 13.696 13.182 4.380 1.00 31.42 94 ARG A C 1
ATOM 786 O O . ARG A 1 94 ? 14.766 12.639 4.643 1.00 31.42 94 ARG A O 1
ATOM 793 N N . GLY A 1 95 ? 13.537 14.244 3.595 1.00 38.12 95 GLY A N 1
ATOM 794 C CA . GLY A 1 95 ? 14.639 15.003 3.027 1.00 38.12 95 GLY A CA 1
ATOM 795 C C . GLY A 1 95 ? 15.691 15.319 4.082 1.00 38.12 95 GLY A C 1
ATOM 796 O O . GLY A 1 95 ? 15.357 15.704 5.206 1.00 38.12 95 GLY A O 1
ATOM 797 N N . VAL A 1 96 ? 16.939 15.095 3.686 1.00 36.47 96 VAL A N 1
ATOM 798 C CA . VAL A 1 96 ? 18.051 15.935 4.123 1.00 36.47 96 VAL A CA 1
ATOM 799 C C . VAL A 1 96 ? 17.910 17.263 3.390 1.00 36.47 96 VAL A C 1
ATOM 801 O O . VAL A 1 96 ? 17.547 17.209 2.190 1.00 36.47 96 VAL A O 1
#

Mean predicted aligned error: 8.25 Å

pLDDT: mean 73.16, std 13.64, range [31.42, 87.25]

InterPro domains:
  IPR001867 OmpR/PhoB-type DNA-binding domain [PF00486] (14-72)
  IPR001867 OmpR/PhoB-type DNA-binding domain [PS51755] (1-96)
  IPR001867 OmpR/PhoB-type DNA-binding domain [cd00383] (1-70)
  IPR016032 Signal transduction response regulator, C-terminal effector [SSF46894] (9-70)
  IPR036388 Winged helix-like DNA-binding domain superfamily [G3DSA:1.10.10.10] (1-96)

Organism: NCBI:txid412755

Secondary structure (DSSP, 8-state):
---TT-TTEEEETTEEEE--HHHHHHHHHHHHTTTS---HHHHHHHH-TT--SS-HHHHHHHHHHHHHHHHHHH---HHHHHHHHHH---------

Nearest PDB structures (foldseek):
  6kyx-assembly1_A-2  TM=8.285E-01  e=1.437E-03  Staphylococcus aureus
  6iju-assembly1_A-2  TM=7.804E-01  e=1.117E-03  Staphylococcus aureus
  1ys6-assembly1_A  TM=8.291E-01  e=5.383E-03  Mycobacterium tuberculosis
  3rjp-assembly1_A  TM=8.733E-01  e=8.902E-03  Streptococcus pyogenes
  2pmu-assembly1_A  TM=8.617E-01  e=1.219E-02  Mycobacterium tuberculosis H37Rv

Sequence (96 aa):
EIDQRRPDRIIFEGKKIEVTATQFSLIHLLAQHHEQLMSYDELLDELWKYEEDAIHNRVSFHISKVRRSILKLIGESKTNKEKVKNIFVVVPKRGV